Protein AF-A0A5S9R6G9-F1 (afdb_monomer_lite)

pLDDT: mean 88.79, std 10.68, range [49.53, 97.69]

Foldseek 3Di:
DQLCCVLCVPVCVLCCLQCVQLVVLVVPDPDPVSSVVSNVVSNVRGDNPSVVVSVVVSVVVVVVVVVVVD

Secondary structure (DSSP, 8-state):
--HHHHHSTTHHHHHHHHHHHHHHHHHH-SSHHHHHHHHHHHHHH---HHHHHHHHHHHHHHHHHHHHH-

Structure (mmCIF, N/CA/C/O backbone):
data_AF-A0A5S9R6G9-F1
#
_entry.id   AF-A0A5S9R6G9-F1
#
loop_
_atom_site.group_PDB
_atom_site.id
_atom_site.type_symbol
_atom_site.label_atom_id
_atom_site.label_alt_id
_atom_site.label_comp_id
_atom_site.label_asym_id
_atom_site.label_entity_id
_atom_site.label_seq_id
_atom_site.pdbx_PDB_ins_code
_atom_site.Cartn_x
_atom_site.Cartn_y
_atom_site.Cartn_z
_atom_site.occupancy
_atom_site.B_iso_or_equiv
_atom_site.auth_seq_id
_atom_site.auth_comp_id
_atom_site.auth_asym_id
_atom_site.auth_atom_id
_atom_site.pdbx_PDB_model_num
ATOM 1 N N . MET A 1 1 ? 4.305 0.287 -29.002 1.00 58.91 1 MET A N 1
ATOM 2 C CA . MET A 1 1 ? 3.498 0.133 -27.769 1.00 58.91 1 MET A CA 1
ATOM 3 C C . MET A 1 1 ? 3.907 1.255 -26.823 1.00 58.91 1 MET A C 1
ATOM 5 O O . MET A 1 1 ? 5.076 1.606 -26.846 1.00 58.91 1 MET A O 1
ATOM 9 N N . SER A 1 2 ? 2.983 1.896 -26.099 1.00 81.69 2 SER A N 1
ATOM 10 C CA . SER A 1 2 ? 3.339 3.009 -25.195 1.00 81.69 2 SER A CA 1
ATOM 11 C C . SER A 1 2 ? 4.179 2.500 -24.016 1.00 81.69 2 SER A C 1
ATOM 13 O O . SER A 1 2 ? 3.857 1.441 -23.478 1.00 81.69 2 SER A O 1
ATOM 15 N N . ILE A 1 3 ? 5.192 3.266 -23.581 1.00 79.81 3 ILE A N 1
ATOM 16 C CA . ILE A 1 3 ? 6.041 2.956 -22.408 1.00 79.81 3 ILE A CA 1
ATOM 17 C C . ILE A 1 3 ? 5.175 2.635 -21.182 1.00 79.81 3 ILE A C 1
ATOM 19 O O . ILE A 1 3 ? 5.485 1.723 -20.423 1.00 79.81 3 ILE A O 1
ATOM 23 N N . LEU A 1 4 ? 4.042 3.327 -21.031 1.00 78.19 4 LEU A N 1
ATOM 24 C CA . LEU A 1 4 ? 3.101 3.094 -19.936 1.00 78.19 4 LEU A CA 1
ATOM 25 C C . LEU A 1 4 ? 2.462 1.702 -19.990 1.00 78.19 4 LEU A C 1
ATOM 27 O O . LEU A 1 4 ? 2.298 1.076 -18.953 1.00 78.19 4 LEU A O 1
ATOM 31 N N . VAL A 1 5 ? 2.133 1.198 -21.180 1.00 81.25 5 VAL A N 1
ATOM 32 C CA . VAL A 1 5 ? 1.535 -0.139 -21.351 1.00 81.25 5 VAL A CA 1
ATOM 33 C C . VAL A 1 5 ? 2.566 -1.235 -21.084 1.00 81.25 5 VAL A C 1
ATOM 35 O O . VAL A 1 5 ? 2.226 -2.275 -20.538 1.00 81.25 5 VAL A O 1
ATOM 38 N N . GLU A 1 6 ? 3.832 -1.006 -21.428 1.00 80.12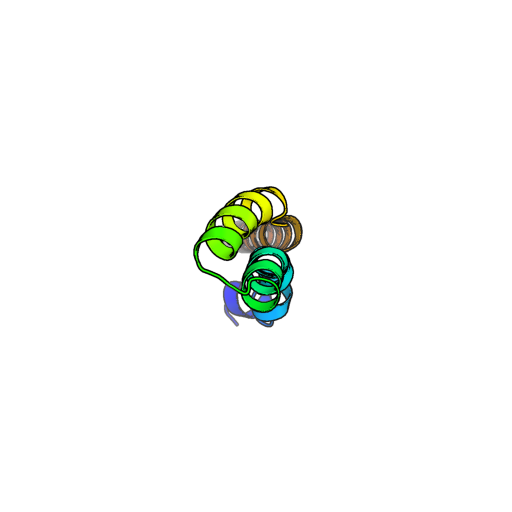 6 GLU A N 1
ATOM 39 C CA . GLU A 1 6 ? 4.913 -1.950 -21.123 1.00 80.12 6 GLU A CA 1
ATOM 40 C C . GLU A 1 6 ? 5.269 -1.971 -19.632 1.00 80.12 6 GLU A C 1
ATOM 42 O O . GLU A 1 6 ? 5.556 -3.030 -19.087 1.00 80.12 6 GLU A O 1
ATOM 47 N N . THR A 1 7 ? 5.262 -0.813 -18.966 1.00 79.19 7 THR A N 1
ATOM 48 C CA . THR A 1 7 ? 5.639 -0.708 -17.550 1.00 7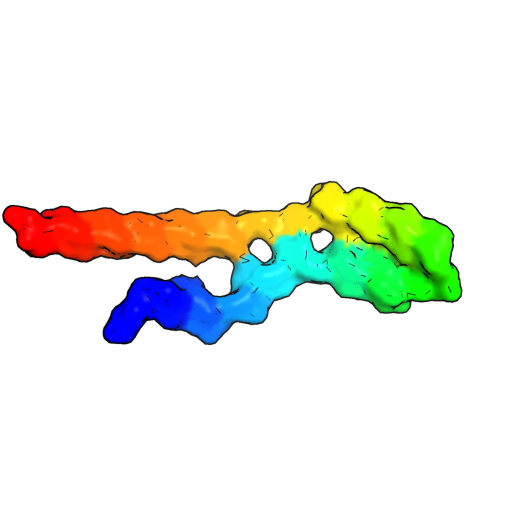9.19 7 THR A CA 1
ATOM 49 C C . THR A 1 7 ? 4.497 -1.045 -16.596 1.00 79.19 7 THR A C 1
ATOM 51 O O . THR A 1 7 ? 4.740 -1.656 -15.563 1.00 79.19 7 THR A O 1
ATOM 54 N N . PHE A 1 8 ? 3.260 -0.682 -16.935 1.00 82.56 8 PHE A N 1
ATOM 55 C CA . PHE A 1 8 ? 2.071 -0.904 -16.105 1.00 82.56 8 PHE A CA 1
ATOM 56 C C . PHE A 1 8 ? 1.123 -1.953 -16.697 1.00 82.56 8 PHE A C 1
ATOM 58 O O . PHE A 1 8 ? -0.058 -1.976 -16.357 1.00 82.56 8 PHE A O 1
ATOM 65 N N . GLY A 1 9 ? 1.617 -2.819 -17.590 1.00 81.31 9 GLY A N 1
ATOM 66 C CA . GLY A 1 9 ? 0.813 -3.878 -18.211 1.00 81.31 9 GLY A CA 1
ATOM 67 C C . GLY A 1 9 ? 0.138 -4.798 -17.189 1.00 81.31 9 GLY A C 1
ATOM 68 O O . GLY A 1 9 ? -0.990 -5.228 -17.413 1.00 81.31 9 GLY A O 1
ATOM 69 N N . ASP A 1 10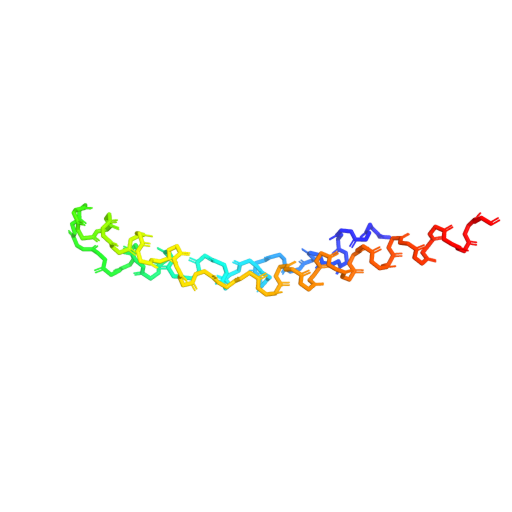 ? 0.787 -5.008 -16.040 1.00 84.62 10 ASP A N 1
ATOM 70 C CA . ASP A 1 10 ? 0.217 -5.650 -14.853 1.00 84.62 10 ASP A CA 1
ATOM 71 C C . ASP A 1 10 ? 0.174 -4.665 -13.671 1.00 84.62 10 ASP A C 1
ATOM 73 O O . ASP A 1 10 ? 0.914 -4.758 -12.690 1.00 84.62 10 ASP A O 1
ATOM 77 N N . TRP A 1 11 ? -0.657 -3.630 -13.808 1.00 85.31 11 TRP A N 1
ATOM 78 C CA . TRP A 1 11 ? -0.788 -2.578 -12.797 1.00 85.31 11 TRP A CA 1
ATOM 79 C C . TRP A 1 11 ? -1.288 -3.106 -11.443 1.00 85.31 11 TRP A C 1
ATOM 81 O O . TRP A 1 11 ? -0.964 -2.519 -10.409 1.00 85.31 11 TRP A O 1
ATOM 91 N N . VAL A 1 12 ? -2.050 -4.204 -11.440 1.00 88.44 12 VAL A N 1
ATOM 92 C CA . VAL A 1 12 ? -2.568 -4.834 -10.220 1.00 88.44 12 VAL A CA 1
ATOM 93 C C . VAL A 1 12 ? -1.400 -5.358 -9.395 1.00 88.44 12 VAL A C 1
ATOM 95 O O . VAL A 1 12 ? -1.220 -4.905 -8.273 1.00 88.44 12 VAL A O 1
ATOM 98 N N . ALA A 1 13 ? -0.508 -6.162 -9.980 1.00 89.38 13 ALA A N 1
ATOM 99 C CA . ALA A 1 13 ? 0.665 -6.668 -9.264 1.00 89.38 13 ALA A CA 1
ATOM 100 C C . ALA A 1 13 ? 1.584 -5.551 -8.719 1.00 89.38 13 ALA A C 1
ATOM 102 O O . ALA A 1 13 ? 2.202 -5.706 -7.666 1.00 89.38 13 ALA A O 1
ATOM 103 N N . ILE A 1 14 ? 1.670 -4.409 -9.412 1.00 91.81 14 ILE A N 1
ATOM 104 C CA . ILE A 1 14 ? 2.495 -3.258 -8.996 1.00 91.81 14 ILE A CA 1
ATOM 105 C C . ILE A 1 14 ? 1.858 -2.486 -7.832 1.00 91.81 14 ILE A C 1
ATOM 107 O O . ILE A 1 14 ? 2.569 -1.941 -6.985 1.00 91.81 14 ILE A O 1
ATOM 111 N N . THR A 1 15 ? 0.528 -2.390 -7.810 1.00 91.81 15 THR A N 1
ATOM 112 C CA . THR A 1 15 ? -0.212 -1.582 -6.830 1.00 91.81 15 THR A CA 1
ATOM 113 C C . THR A 1 15 ? -0.775 -2.397 -5.671 1.00 91.81 15 THR A C 1
ATOM 115 O O . THR A 1 15 ? -1.073 -1.819 -4.632 1.00 91.81 15 THR A O 1
ATOM 118 N N . ASP A 1 16 ? -0.856 -3.719 -5.783 1.00 93.38 16 ASP A N 1
ATOM 119 C CA . ASP A 1 16 ? -1.353 -4.592 -4.721 1.00 93.38 16 ASP A CA 1
ATOM 120 C C . ASP A 1 16 ? -0.602 -4.404 -3.394 1.00 93.38 16 ASP A C 1
ATOM 122 O O . ASP A 1 16 ? -1.271 -4.143 -2.393 1.00 93.38 16 ASP A O 1
ATOM 126 N N . PRO A 1 17 ? 0.747 -4.386 -3.344 1.00 94.44 17 PRO A N 1
ATOM 127 C CA . PRO A 1 17 ? 1.479 -4.154 -2.092 1.00 94.44 17 PRO A CA 1
ATOM 128 C C . PRO A 1 17 ? 1.182 -2.795 -1.438 1.00 94.44 17 PRO A C 1
ATOM 130 O O . PRO A 1 17 ? 1.315 -2.629 -0.224 1.00 94.44 17 PRO A O 1
ATOM 133 N N . LEU A 1 18 ? 0.761 -1.811 -2.239 1.00 94.94 18 LEU A N 1
ATOM 134 C CA . LEU A 1 18 ? 0.400 -0.482 -1.758 1.00 94.94 18 LEU A CA 1
ATOM 135 C C . LEU A 1 18 ? -0.911 -0.510 -0.969 1.00 94.94 18 LEU A C 1
ATOM 137 O O . LEU A 1 18 ? -1.054 0.220 0.013 1.00 94.94 18 LEU A O 1
ATOM 141 N N . PHE A 1 19 ? -1.866 -1.322 -1.422 1.00 95.25 19 PHE A N 1
ATOM 142 C CA . PHE A 1 19 ? -3.230 -1.358 -0.900 1.00 95.25 19 PHE A CA 1
ATOM 143 C C . PHE A 1 19 ? -3.520 -2.574 -0.017 1.00 95.25 19 PHE A C 1
ATOM 145 O O . PHE A 1 19 ? -4.510 -2.543 0.713 1.00 95.25 19 PHE A O 1
ATOM 152 N N . GLU A 1 20 ? -2.654 -3.590 -0.017 1.00 96.56 20 GLU A N 1
ATOM 153 C CA . GLU A 1 20 ? -2.762 -4.792 0.819 1.00 96.56 20 GLU A CA 1
ATOM 154 C C . GLU A 1 20 ? -3.112 -4.467 2.278 1.00 96.56 20 GLU A C 1
ATOM 156 O O . GLU A 1 20 ? -4.134 -4.956 2.760 1.00 96.56 20 GLU A O 1
ATOM 161 N N . PRO A 1 21 ? -2.399 -3.552 2.971 1.00 97.44 21 PRO A N 1
ATOM 162 C CA . PRO A 1 21 ? -2.679 -3.296 4.382 1.00 97.44 21 PRO A CA 1
ATOM 163 C C . PRO A 1 21 ? -4.065 -2.673 4.605 1.00 97.44 21 PRO A C 1
ATOM 165 O O . PRO A 1 21 ? -4.674 -2.853 5.656 1.00 97.44 21 PRO A O 1
ATOM 168 N N . MET A 1 22 ? -4.582 -1.926 3.622 1.00 96.38 22 MET A N 1
ATOM 169 C CA . MET A 1 22 ? -5.931 -1.357 3.689 1.00 96.38 22 MET A CA 1
ATOM 170 C C . MET A 1 22 ? -6.997 -2.426 3.458 1.00 96.38 22 MET A C 1
ATOM 172 O O . MET A 1 22 ? -8.066 -2.362 4.065 1.00 96.38 22 MET A O 1
ATOM 176 N N . ARG A 1 23 ? -6.709 -3.406 2.592 1.00 95.88 23 ARG A N 1
ATOM 177 C CA . ARG A 1 23 ? -7.586 -4.553 2.349 1.00 95.88 23 ARG A CA 1
ATOM 178 C C . ARG A 1 23 ? -7.681 -5.426 3.597 1.00 95.88 23 ARG A C 1
ATOM 180 O O . ARG A 1 23 ? -8.787 -5.688 4.052 1.00 95.88 23 ARG A O 1
ATOM 187 N N . GLU A 1 24 ? -6.545 -5.734 4.221 1.00 96.75 24 GLU A N 1
ATOM 188 C CA . GLU A 1 24 ? -6.490 -6.432 5.512 1.00 96.75 24 GLU A CA 1
ATOM 189 C C . GLU A 1 24 ? -7.299 -5.694 6.594 1.00 96.75 24 GLU A C 1
ATOM 191 O O . GLU A 1 24 ? -8.070 -6.309 7.332 1.00 96.75 24 GLU A O 1
ATOM 196 N N . ALA A 1 25 ? -7.173 -4.363 6.672 1.00 96.81 25 ALA A N 1
ATOM 197 C CA . ALA A 1 25 ? -7.926 -3.552 7.629 1.00 96.81 25 ALA A CA 1
ATOM 198 C C . ALA A 1 25 ? -9.446 -3.603 7.389 1.00 96.81 25 ALA A C 1
ATOM 200 O O . ALA A 1 25 ? -10.217 -3.621 8.349 1.00 96.81 25 ALA A O 1
ATOM 201 N N . LEU A 1 26 ? -9.882 -3.626 6.124 1.00 96.25 26 LEU A N 1
ATOM 202 C CA . LEU A 1 26 ? -11.294 -3.768 5.751 1.00 96.25 26 LEU A CA 1
ATOM 203 C C . LEU A 1 26 ? -11.841 -5.154 6.083 1.00 96.25 26 LEU A C 1
ATOM 205 O O . LEU A 1 26 ? -12.952 -5.258 6.593 1.00 96.25 26 LEU A O 1
ATOM 209 N N . GLU A 1 27 ? -11.074 -6.201 5.790 1.00 96.94 27 GLU A N 1
ATOM 210 C CA . GLU A 1 27 ? -11.479 -7.590 6.011 1.00 96.94 27 GLU A CA 1
ATOM 211 C C . GLU A 1 27 ? -11.500 -7.961 7.501 1.00 96.94 27 GLU A C 1
ATOM 213 O O . GLU A 1 27 ? -12.333 -8.762 7.924 1.00 96.94 27 GLU A O 1
ATOM 218 N N . GLY A 1 28 ? -10.610 -7.370 8.304 1.00 94.69 28 GLY A N 1
ATOM 219 C CA . GLY A 1 28 ? -10.471 -7.680 9.728 1.00 94.69 28 GLY A CA 1
ATOM 220 C C . GLY A 1 28 ? -11.368 -6.876 10.674 1.00 94.69 28 GLY A C 1
ATOM 221 O O . GLY A 1 28 ? -11.598 -7.310 11.803 1.00 94.69 28 GLY A O 1
ATOM 222 N N . ALA A 1 29 ? -11.868 -5.709 10.264 1.00 96.69 29 ALA A N 1
ATOM 223 C CA . ALA A 1 29 ? -12.648 -4.842 11.145 1.00 96.69 29 ALA A CA 1
ATOM 224 C C . ALA A 1 29 ? -14.125 -5.258 11.219 1.00 96.69 29 ALA A C 1
ATOM 226 O O . ALA A 1 29 ? -14.799 -5.414 10.203 1.00 96.69 29 ALA A O 1
ATOM 227 N N . THR A 1 30 ? -14.672 -5.343 12.434 1.00 95.88 30 THR A N 1
ATOM 228 C CA . THR A 1 30 ? -16.092 -5.680 12.660 1.00 95.88 30 THR A CA 1
ATOM 229 C C . THR A 1 30 ? -16.944 -4.464 13.014 1.00 95.88 30 THR A C 1
ATOM 231 O O . THR A 1 30 ? -18.173 -4.531 13.064 1.00 95.88 30 THR A O 1
ATOM 234 N N . SER A 1 31 ? -16.296 -3.320 13.233 1.00 97.69 31 SER A N 1
ATOM 235 C CA . SER A 1 31 ? -16.948 -2.047 13.500 1.00 97.69 31 SER A CA 1
ATOM 236 C C . SER A 1 31 ? -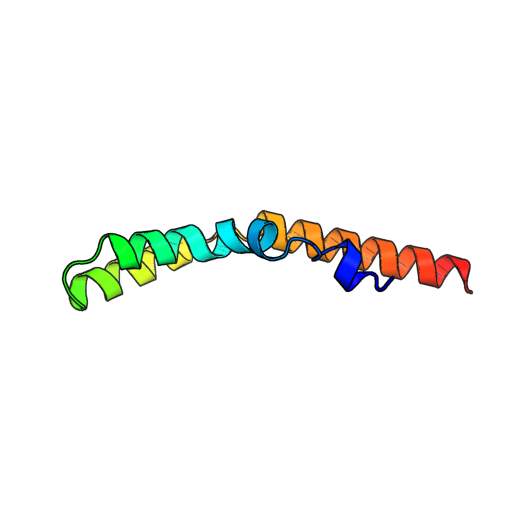16.234 -0.891 12.810 1.00 97.69 31 SER A C 1
ATOM 238 O O . SER A 1 31 ? -15.049 -0.946 12.484 1.00 97.69 31 SER A O 1
ATOM 240 N N . TYR A 1 32 ? -16.954 0.217 12.642 1.00 96.50 32 TYR A N 1
ATOM 241 C CA . TYR A 1 32 ? -16.380 1.439 12.085 1.00 96.50 32 TYR A CA 1
ATOM 242 C C . TYR A 1 32 ? -15.228 1.999 12.939 1.00 96.50 32 TYR A C 1
ATOM 244 O O . TYR A 1 32 ? -14.254 2.523 12.401 1.00 96.50 32 TYR A O 1
ATOM 252 N N . ALA A 1 33 ? -15.323 1.892 14.268 1.00 97.38 33 ALA A N 1
ATOM 253 C CA . ALA A 1 33 ? -14.278 2.370 15.170 1.00 97.38 33 ALA A CA 1
ATOM 254 C C . ALA A 1 33 ? -12.977 1.567 15.001 1.00 97.38 33 ALA A C 1
ATOM 256 O O . ALA A 1 33 ? -11.903 2.163 14.914 1.00 97.38 33 ALA A O 1
ATOM 257 N N . GLU A 1 34 ? -13.091 0.240 14.887 1.00 96.50 34 GLU A N 1
ATOM 258 C CA . GLU A 1 34 ? -11.969 -0.656 14.585 1.00 96.50 34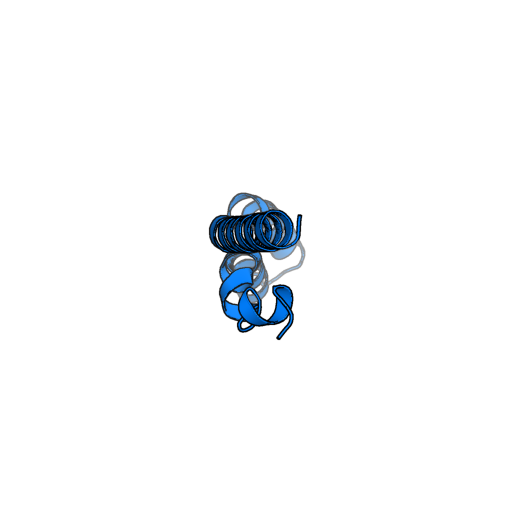 GLU A CA 1
ATOM 259 C C . GLU A 1 34 ? -11.382 -0.361 13.207 1.00 96.50 34 GLU A C 1
ATOM 261 O O . GLU A 1 34 ? -10.176 -0.154 13.098 1.00 96.50 34 GLU A O 1
ATOM 266 N N . LEU A 1 35 ? -12.229 -0.237 12.178 1.00 97.62 35 LEU A N 1
ATOM 267 C CA . LEU A 1 35 ? -11.787 0.077 10.820 1.00 97.62 35 LEU A CA 1
ATOM 268 C C . LEU A 1 35 ? -11.010 1.392 10.775 1.00 97.62 35 LEU A C 1
ATOM 270 O O . LEU A 1 35 ? -9.964 1.473 10.142 1.00 97.62 35 LEU A O 1
ATOM 274 N N . ARG A 1 36 ? -11.493 2.433 11.463 1.00 97.19 36 ARG A N 1
ATOM 275 C CA . ARG A 1 36 ? -10.818 3.735 11.508 1.00 97.19 36 ARG A CA 1
ATOM 276 C C . ARG A 1 36 ? -9.429 3.632 12.136 1.00 97.19 36 ARG A C 1
ATOM 278 O O . ARG A 1 36 ? -8.506 4.282 11.650 1.00 97.19 36 ARG A O 1
ATOM 285 N N . ALA A 1 37 ? -9.282 2.866 13.215 1.00 96.38 37 ALA A N 1
ATOM 286 C CA . ALA A 1 37 ? -7.987 2.655 13.854 1.00 96.38 37 ALA A CA 1
ATOM 287 C C . ALA A 1 37 ? -7.051 1.826 12.957 1.00 96.38 37 ALA A C 1
ATOM 289 O O . ALA A 1 37 ? -5.927 2.253 12.698 1.00 96.38 37 ALA A O 1
ATOM 290 N N . ALA A 1 38 ? -7.548 0.711 12.413 1.00 96.75 38 ALA A N 1
ATOM 291 C CA . ALA A 1 38 ? -6.800 -0.178 11.528 1.00 96.75 38 ALA A CA 1
ATOM 292 C C . ALA A 1 38 ? -6.368 0.518 10.226 1.00 96.75 38 ALA A C 1
ATOM 294 O O . ALA A 1 38 ? -5.247 0.331 9.770 1.00 96.75 38 ALA A O 1
ATOM 295 N N . MET A 1 39 ? -7.203 1.395 9.660 1.00 96.75 39 MET A N 1
ATOM 296 C CA . MET A 1 39 ? -6.856 2.194 8.479 1.00 96.75 39 MET A CA 1
ATOM 297 C C . MET A 1 39 ? -5.703 3.169 8.737 1.00 96.75 39 MET A C 1
ATOM 299 O O . MET A 1 39 ? -4.845 3.345 7.875 1.00 96.75 39 MET A O 1
ATOM 303 N N . LEU A 1 40 ? -5.653 3.803 9.915 1.00 95.81 40 LEU A N 1
ATOM 304 C CA . LEU A 1 40 ? -4.539 4.692 10.267 1.00 95.81 40 LEU A CA 1
ATOM 305 C C . LEU A 1 40 ? -3.224 3.915 10.387 1.00 95.81 40 LEU A C 1
ATOM 307 O O . LEU A 1 40 ? -2.188 4.398 9.935 1.00 95.81 40 LEU A O 1
ATOM 311 N N . GLU A 1 41 ? -3.273 2.709 10.951 1.00 95.50 41 GLU A N 1
ATOM 312 C CA . GLU A 1 41 ? -2.121 1.810 10.996 1.00 95.50 41 GLU A CA 1
ATOM 313 C C . GLU A 1 41 ? -1.721 1.336 9.589 1.00 95.50 41 GLU A C 1
ATOM 315 O O . GLU A 1 41 ? -0.543 1.398 9.229 1.00 95.50 41 GLU A O 1
ATOM 320 N N . ALA A 1 42 ? -2.692 0.943 8.760 1.00 96.50 42 ALA A N 1
ATOM 321 C CA . ALA A 1 42 ? -2.478 0.460 7.398 1.00 96.50 42 ALA A CA 1
ATOM 322 C C . ALA A 1 42 ? -1.693 1.461 6.539 1.00 96.50 42 ALA A C 1
ATOM 324 O O . ALA A 1 42 ? -0.783 1.062 5.814 1.00 96.50 42 ALA A O 1
ATOM 325 N N . VAL A 1 43 ? -1.960 2.767 6.677 1.00 94.38 43 VAL A N 1
ATOM 326 C CA . VAL A 1 43 ? -1.214 3.830 5.974 1.00 94.38 43 VAL A CA 1
ATOM 327 C C . VAL A 1 43 ? 0.286 3.796 6.291 1.00 94.38 43 VAL A C 1
ATOM 329 O O . VAL A 1 43 ? 1.111 4.079 5.420 1.00 94.38 43 VAL A O 1
ATOM 332 N N . THR A 1 44 ? 0.668 3.423 7.514 1.00 94.75 44 THR A N 1
ATOM 333 C CA . THR A 1 44 ? 2.085 3.323 7.908 1.00 94.75 44 THR A CA 1
ATOM 334 C C . THR A 1 44 ? 2.779 2.087 7.332 1.00 94.75 44 THR A C 1
ATOM 336 O O . THR A 1 44 ? 4.002 2.076 7.209 1.00 94.75 44 THR A O 1
ATOM 339 N N . ARG A 1 45 ? 1.998 1.073 6.941 1.00 95.19 45 ARG A N 1
ATOM 340 C CA . ARG A 1 45 ? 2.458 -0.220 6.415 1.00 95.19 45 ARG A CA 1
ATOM 341 C C . ARG A 1 45 ? 2.423 -0.309 4.887 1.00 95.19 45 ARG A C 1
ATOM 343 O O . ARG A 1 45 ? 2.828 -1.327 4.340 1.00 95.19 45 ARG A O 1
ATOM 350 N N . MET A 1 46 ? 1.944 0.731 4.203 1.00 95.06 46 MET A N 1
ATOM 351 C CA . MET A 1 46 ? 1.886 0.781 2.740 1.00 95.06 46 MET A CA 1
ATOM 352 C C . MET A 1 46 ? 3.275 0.620 2.115 1.00 95.06 46 MET A C 1
ATOM 354 O O . MET A 1 46 ? 4.157 1.455 2.347 1.00 95.06 46 MET A O 1
ATOM 358 N N . ASP A 1 47 ? 3.440 -0.380 1.248 1.00 94.69 47 ASP A N 1
ATOM 359 C CA . ASP A 1 47 ? 4.671 -0.564 0.485 1.00 94.69 47 ASP A CA 1
ATOM 360 C C . ASP A 1 47 ? 4.574 0.114 -0.890 1.00 94.69 47 ASP A C 1
ATOM 362 O O . ASP A 1 47 ? 3.783 -0.255 -1.756 1.00 94.69 47 ASP A O 1
ATOM 366 N N . ARG A 1 48 ? 5.400 1.146 -1.088 1.00 93.88 48 ARG A N 1
ATOM 367 C CA . ARG A 1 48 ? 5.482 1.926 -2.335 1.00 93.88 48 ARG A CA 1
ATOM 368 C C . ARG A 1 48 ? 6.615 1.474 -3.255 1.00 93.88 48 ARG A C 1
ATOM 370 O O . ARG A 1 48 ? 6.781 2.061 -4.323 1.00 93.88 48 ARG A O 1
ATOM 377 N N . SER A 1 49 ? 7.424 0.500 -2.844 1.00 94.31 49 SER A N 1
ATOM 378 C CA . SER A 1 49 ? 8.677 0.145 -3.515 1.00 94.31 49 SER A CA 1
ATOM 379 C C . SER A 1 49 ? 8.462 -0.322 -4.957 1.00 94.31 49 SER A C 1
ATOM 381 O O . SER A 1 49 ? 9.096 0.214 -5.866 1.00 94.31 49 SER A O 1
ATOM 383 N N . ALA A 1 50 ? 7.516 -1.237 -5.183 1.00 91.81 50 ALA A N 1
ATOM 384 C CA . ALA A 1 50 ? 7.199 -1.767 -6.509 1.00 91.81 50 ALA A CA 1
ATOM 385 C C . ALA A 1 50 ? 6.738 -0.666 -7.478 1.00 91.81 50 ALA A C 1
ATOM 387 O O . ALA A 1 50 ? 7.239 -0.560 -8.600 1.00 91.81 50 ALA A O 1
ATOM 388 N N . LEU A 1 51 ? 5.836 0.210 -7.024 1.00 93.12 51 LEU A N 1
ATOM 389 C CA . LEU A 1 51 ? 5.368 1.348 -7.813 1.00 93.12 51 LEU A CA 1
ATOM 390 C C . LEU A 1 51 ? 6.500 2.344 -8.110 1.00 93.12 51 LEU A C 1
ATOM 392 O O . LEU A 1 51 ? 6.608 2.839 -9.233 1.00 93.12 51 LEU A O 1
ATOM 396 N N . ALA A 1 52 ? 7.358 2.625 -7.129 1.00 94.25 52 ALA A N 1
ATOM 397 C CA . ALA A 1 52 ? 8.499 3.515 -7.314 1.00 94.25 52 ALA A CA 1
ATOM 398 C C . ALA A 1 52 ? 9.504 2.960 -8.338 1.00 94.25 52 ALA A C 1
ATOM 400 O O . ALA A 1 52 ? 9.957 3.712 -9.203 1.00 94.25 52 ALA A O 1
ATOM 401 N N . ASP A 1 53 ? 9.811 1.658 -8.292 1.00 93.00 53 ASP A N 1
ATOM 402 C CA . ASP A 1 53 ? 10.704 1.005 -9.260 1.00 93.00 53 ASP A CA 1
ATOM 403 C C . ASP A 1 53 ? 10.110 1.025 -10.675 1.00 93.00 53 ASP A C 1
ATOM 405 O O . ASP A 1 53 ? 10.794 1.381 -11.637 1.00 93.00 53 ASP A O 1
ATOM 409 N N . ALA A 1 54 ? 8.811 0.739 -10.810 1.00 90.81 54 ALA A N 1
ATOM 410 C CA . ALA A 1 54 ? 8.115 0.824 -12.091 1.00 90.81 54 ALA A CA 1
ATOM 411 C C . ALA A 1 54 ? 8.222 2.238 -12.695 1.00 90.81 54 ALA A C 1
ATOM 413 O O . ALA A 1 54 ? 8.646 2.401 -13.842 1.00 90.81 54 ALA A O 1
ATOM 414 N N . ILE A 1 55 ? 7.936 3.281 -11.909 1.00 91.56 55 ILE A N 1
ATOM 415 C CA . ILE A 1 55 ? 8.056 4.679 -12.354 1.00 91.56 55 ILE A CA 1
ATOM 416 C C . ILE A 1 55 ? 9.505 5.025 -12.729 1.00 91.56 55 ILE A C 1
ATOM 418 O O . ILE A 1 55 ? 9.740 5.693 -13.744 1.00 91.56 55 ILE A O 1
ATOM 422 N N . ALA A 1 56 ? 10.486 4.565 -11.949 1.00 92.06 56 ALA A N 1
ATOM 423 C CA . ALA A 1 56 ? 11.898 4.790 -12.237 1.00 92.06 56 ALA A CA 1
ATOM 424 C C . ALA A 1 56 ? 12.306 4.163 -13.582 1.00 92.06 56 ALA A C 1
ATOM 426 O O . ALA A 1 56 ? 12.939 4.833 -14.402 1.00 92.06 56 ALA A O 1
ATOM 427 N N . ARG A 1 57 ? 11.875 2.925 -13.860 1.00 89.56 57 ARG A N 1
ATOM 428 C CA . ARG A 1 57 ? 12.119 2.237 -15.141 1.00 89.56 57 ARG A CA 1
ATOM 429 C C . ARG A 1 57 ? 11.461 2.947 -16.318 1.00 89.56 57 ARG A C 1
ATOM 431 O O . ARG A 1 57 ? 12.123 3.150 -17.336 1.00 89.56 57 ARG A O 1
ATOM 438 N N . ALA A 1 58 ? 10.202 3.368 -16.182 1.00 89.44 58 ALA A N 1
ATOM 439 C CA . ALA A 1 58 ? 9.518 4.140 -17.222 1.00 89.44 58 ALA A CA 1
ATOM 440 C C . ALA A 1 58 ? 10.259 5.450 -17.526 1.00 89.44 58 ALA A C 1
ATOM 442 O O . ALA A 1 58 ? 10.469 5.790 -18.690 1.00 89.44 58 ALA A O 1
ATOM 443 N N . THR A 1 59 ? 10.713 6.152 -16.485 1.00 89.19 59 THR A N 1
ATOM 444 C CA . THR A 1 59 ? 11.461 7.409 -16.619 1.00 89.19 59 THR A CA 1
ATOM 445 C C . THR A 1 59 ? 12.810 7.192 -17.303 1.00 89.19 59 THR A C 1
ATOM 447 O O . THR A 1 59 ? 13.184 7.955 -18.193 1.00 89.19 59 THR A O 1
ATOM 450 N N . ALA A 1 60 ? 13.542 6.144 -16.917 1.00 89.00 60 ALA A N 1
ATOM 451 C CA . ALA A 1 60 ? 14.813 5.788 -17.541 1.00 89.00 60 ALA A CA 1
ATOM 452 C C . ALA A 1 60 ? 14.633 5.439 -19.026 1.00 89.00 60 ALA A C 1
ATOM 454 O O . ALA A 1 60 ? 15.387 5.928 -19.865 1.00 89.00 60 ALA A O 1
ATOM 455 N N . LYS A 1 61 ? 13.593 4.665 -19.364 1.00 87.00 61 LYS A N 1
ATOM 456 C CA . LYS A 1 61 ? 13.268 4.316 -20.753 1.00 87.00 61 LYS A CA 1
ATOM 457 C C . LYS A 1 61 ? 12.888 5.544 -21.579 1.00 87.00 61 LYS A C 1
ATOM 459 O O . LYS A 1 61 ? 13.363 5.684 -22.699 1.00 87.00 61 LYS A O 1
ATOM 464 N N . ALA A 1 62 ? 12.075 6.442 -21.025 1.00 86.12 62 ALA A N 1
ATOM 465 C CA . ALA A 1 62 ? 11.688 7.679 -21.698 1.00 86.12 62 ALA A CA 1
ATOM 466 C C . ALA A 1 62 ? 12.903 8.571 -22.002 1.00 86.12 62 ALA A C 1
ATOM 468 O O . ALA A 1 62 ? 13.008 9.092 -23.107 1.00 86.12 62 ALA A O 1
ATOM 469 N N . ARG A 1 63 ? 13.849 8.694 -21.059 1.00 84.69 63 ARG A N 1
ATOM 470 C CA . ARG A 1 63 ? 15.106 9.427 -21.287 1.00 84.69 63 ARG A CA 1
ATOM 471 C C . ARG A 1 63 ? 15.974 8.775 -22.357 1.00 84.69 63 ARG A C 1
ATOM 473 O O . ARG A 1 63 ? 16.430 9.475 -23.244 1.00 84.69 63 ARG A O 1
ATOM 480 N N . GLY A 1 64 ? 16.167 7.458 -22.295 1.00 82.44 64 GLY A N 1
ATOM 481 C CA . GLY A 1 64 ? 16.988 6.742 -23.276 1.00 82.44 64 GLY A CA 1
ATOM 482 C C . GLY A 1 64 ? 16.406 6.747 -24.692 1.00 82.44 64 GLY A C 1
ATOM 483 O O . GLY A 1 64 ? 17.164 6.693 -25.647 1.00 82.44 64 GLY A O 1
ATOM 484 N N . LEU A 1 65 ? 15.080 6.824 -24.842 1.00 74.62 65 LEU A N 1
ATOM 485 C CA . LEU A 1 65 ? 14.446 7.001 -26.152 1.00 74.62 65 LEU A CA 1
ATOM 486 C C . LEU A 1 65 ? 14.609 8.432 -26.675 1.00 74.62 65 LEU A C 1
ATOM 488 O O . LEU A 1 65 ? 14.939 8.597 -27.840 1.00 74.62 65 LEU A O 1
ATOM 492 N N . GLY A 1 66 ? 14.440 9.445 -25.818 1.00 72.06 66 GLY A N 1
ATOM 493 C CA . GLY A 1 66 ? 14.675 10.840 -26.203 1.00 72.06 66 GLY A CA 1
ATOM 494 C C . GLY A 1 66 ? 16.128 11.122 -26.605 1.00 72.06 66 GLY A C 1
ATOM 495 O O . GLY A 1 66 ? 16.352 11.818 -27.580 1.00 72.06 66 GLY A O 1
ATOM 496 N N . ASP A 1 67 ? 17.100 10.516 -25.915 1.00 61.81 67 ASP A N 1
ATOM 497 C CA . ASP A 1 67 ? 18.546 10.663 -26.185 1.00 61.81 67 ASP A CA 1
ATOM 498 C C . ASP A 1 67 ? 19.003 9.995 -27.502 1.00 61.81 67 ASP A C 1
ATOM 500 O O . ASP A 1 67 ? 20.102 10.248 -27.977 1.00 61.81 67 ASP A O 1
ATOM 504 N N . VAL A 1 68 ? 18.185 9.108 -28.085 1.00 60.16 68 VAL A N 1
ATOM 505 C CA . VAL A 1 68 ? 18.453 8.451 -29.381 1.00 60.16 68 VAL A CA 1
ATOM 506 C C . VAL A 1 68 ? 17.802 9.204 -30.549 1.00 60.16 68 VAL A C 1
ATOM 508 O O . VAL A 1 68 ? 18.195 8.995 -31.698 1.00 60.16 68 VAL A O 1
ATOM 511 N N . GLU A 1 69 ? 16.797 10.041 -30.277 1.00 57.59 69 GLU A N 1
ATOM 512 C CA . GLU A 1 69 ? 16.096 10.834 -31.296 1.00 57.59 69 GLU A CA 1
ATOM 513 C C . GLU A 1 69 ? 16.663 12.259 -31.483 1.00 57.59 69 GLU A C 1
ATOM 515 O O . GLU A 1 69 ? 16.341 12.878 -32.500 1.00 57.59 69 GLU A O 1
ATOM 520 N N . ASP A 1 70 ? 17.508 12.751 -30.5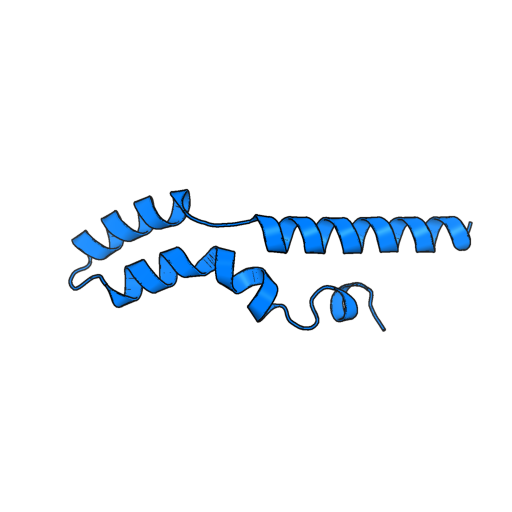65 1.00 49.53 70 ASP A N 1
ATOM 521 C CA . ASP A 1 70 ? 18.304 13.996 -30.687 1.00 49.53 70 ASP A CA 1
ATOM 522 C C . ASP A 1 70 ? 19.643 13.773 -31.428 1.00 49.53 70 ASP A C 1
ATOM 524 O O . ASP A 1 70 ? 20.047 14.672 -32.209 1.00 49.53 70 ASP A O 1
#

Sequence (70 aa):
MSILVETFGDWVAITDPLFEPMREALEGATSYAELRAAMLEAVTRMDRSALADAIARATAKARGLGDVED

Organism: NCBI:txid2666134

Radius of gyration: 17.31 Å; chains: 1; bounding box: 36×22×46 Å